Protein AF-A0A959ITU6-F1 (afdb_monomer_lite)

Structure (mmCIF, N/CA/C/O backbone):
data_AF-A0A959ITU6-F1
#
_entry.id   AF-A0A959ITU6-F1
#
loop_
_atom_site.group_PDB
_atom_site.id
_atom_site.type_symbol
_atom_site.label_atom_id
_atom_site.label_alt_id
_atom_site.label_comp_id
_atom_site.label_asym_id
_atom_site.label_entity_id
_atom_site.label_seq_id
_atom_site.pdbx_PDB_ins_code
_atom_site.Cartn_x
_atom_site.Cartn_y
_atom_site.Cartn_z
_atom_site.occupancy
_atom_site.B_iso_or_equiv
_atom_site.auth_seq_id
_atom_site.auth_comp_id
_atom_site.auth_asym_id
_atom_site.auth_atom_id
_atom_site.pdbx_PDB_model_num
ATOM 1 N N . LEU A 1 1 ? -4.092 5.621 -6.6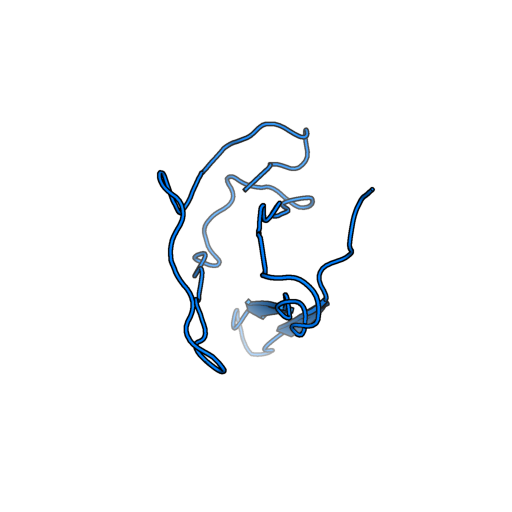06 1.00 94.06 1 LEU A N 1
ATOM 2 C CA . LEU A 1 1 ? -2.779 5.655 -7.274 1.00 94.06 1 LEU A CA 1
ATOM 3 C C . LEU A 1 1 ? -2.573 7.054 -7.806 1.00 94.06 1 LEU A C 1
ATOM 5 O O . LEU A 1 1 ? -3.337 7.484 -8.667 1.00 94.06 1 LEU A O 1
ATOM 9 N N . TYR A 1 2 ? -1.585 7.741 -7.252 1.00 96.25 2 TYR A N 1
ATOM 10 C CA . TYR A 1 2 ? -1.094 9.017 -7.748 1.00 96.25 2 TYR A CA 1
ATOM 11 C C . TYR A 1 2 ? 0.189 8.783 -8.539 1.00 96.25 2 TYR A C 1
ATOM 13 O O . TYR A 1 2 ? 0.973 7.902 -8.177 1.00 96.25 2 TYR A O 1
ATOM 21 N N . ASN A 1 3 ? 0.384 9.531 -9.623 1.00 96.12 3 ASN A N 1
ATOM 22 C CA . ASN A 1 3 ? 1.609 9.460 -10.417 1.00 96.12 3 ASN A CA 1
ATOM 23 C C . ASN A 1 3 ? 2.749 10.292 -9.785 1.00 96.12 3 ASN A C 1
ATOM 25 O O . ASN A 1 3 ? 2.541 11.013 -8.808 1.00 96.12 3 ASN A O 1
ATOM 29 N N . THR A 1 4 ? 3.949 10.239 -10.372 1.00 95.44 4 THR A N 1
ATOM 30 C CA . THR A 1 4 ? 5.108 11.059 -9.957 1.00 95.44 4 THR A CA 1
ATOM 31 C C . THR A 1 4 ? 4.810 12.566 -9.882 1.00 95.44 4 THR A C 1
ATOM 33 O O . THR A 1 4 ? 5.433 13.268 -9.090 1.00 95.44 4 THR A O 1
ATOM 36 N N . SER A 1 5 ? 3.879 13.072 -10.693 1.00 96.31 5 SER A N 1
ATOM 37 C CA . SER A 1 5 ? 3.476 14.485 -10.718 1.00 96.31 5 SER A CA 1
ATOM 38 C C . SER A 1 5 ? 2.430 14.845 -9.656 1.00 96.31 5 SER A C 1
ATOM 40 O O . SER A 1 5 ? 2.140 16.024 -9.476 1.00 96.31 5 SER A O 1
ATOM 42 N N . GLY A 1 6 ? 1.895 13.859 -8.929 1.00 95.38 6 GLY A N 1
ATOM 43 C CA . GLY A 1 6 ? 0.854 14.051 -7.921 1.00 95.38 6 GLY A CA 1
ATOM 44 C C . GLY A 1 6 ? -0.573 14.025 -8.472 1.00 95.38 6 GLY A C 1
ATOM 45 O O . GLY A 1 6 ? -1.504 14.357 -7.742 1.00 95.38 6 GLY A O 1
ATOM 46 N N . ASP A 1 7 ? -0.778 13.608 -9.723 1.00 96.75 7 ASP A N 1
ATOM 47 C CA . ASP A 1 7 ? -2.116 13.487 -10.304 1.00 96.75 7 ASP A CA 1
ATOM 48 C C . ASP A 1 7 ? -2.753 12.150 -9.920 1.00 96.75 7 ASP A C 1
ATOM 50 O O . ASP A 1 7 ? -2.111 11.097 -9.990 1.00 96.75 7 ASP A O 1
ATOM 54 N N . LEU A 1 8 ? -4.039 12.172 -9.557 1.00 95.81 8 LEU A N 1
ATOM 55 C CA . LEU A 1 8 ? -4.811 10.954 -9.322 1.00 95.81 8 LEU A CA 1
ATOM 56 C C . LEU A 1 8 ? -5.092 10.258 -10.659 1.00 95.81 8 LEU A C 1
ATOM 58 O O . LEU A 1 8 ? -5.884 10.748 -11.460 1.00 95.81 8 LEU A O 1
ATOM 62 N N . ILE A 1 9 ? -4.488 9.089 -10.869 1.00 95.44 9 ILE A N 1
ATOM 63 C CA . ILE A 1 9 ? -4.643 8.319 -12.113 1.00 95.44 9 ILE A CA 1
ATOM 64 C C . ILE A 1 9 ? -5.609 7.143 -11.981 1.00 95.44 9 ILE A C 1
ATOM 66 O O . ILE A 1 9 ? -6.271 6.774 -12.948 1.00 95.44 9 ILE A O 1
ATOM 70 N N . ARG A 1 10 ? -5.720 6.542 -10.788 1.00 94.25 10 ARG A N 1
ATOM 71 C CA . ARG A 1 10 ? -6.592 5.377 -10.574 1.00 94.25 10 ARG A CA 1
ATOM 72 C C . ARG A 1 10 ? -7.100 5.279 -9.144 1.00 94.25 10 ARG A C 1
ATOM 74 O O . ARG A 1 10 ? -6.322 5.413 -8.194 1.00 94.25 10 ARG A O 1
ATOM 81 N N . THR A 1 11 ? -8.375 4.930 -9.009 1.00 94.19 11 THR A N 1
ATOM 82 C CA . THR A 1 11 ? -9.023 4.579 -7.741 1.00 94.19 11 THR A CA 1
ATOM 83 C C . THR A 1 11 ? -9.454 3.116 -7.789 1.00 94.19 11 THR A C 1
ATOM 85 O O . THR A 1 11 ? -10.041 2.685 -8.777 1.00 94.19 11 THR A O 1
ATOM 88 N N . TYR A 1 12 ? -9.165 2.355 -6.731 1.00 93.00 12 TYR A N 1
ATOM 89 C CA . T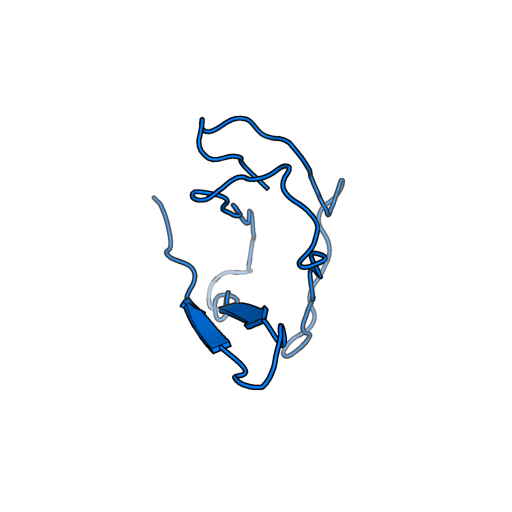YR A 1 12 ? -9.454 0.912 -6.665 1.00 93.00 12 TYR A CA 1
ATOM 90 C C . TYR A 1 12 ? -10.767 0.595 -5.944 1.00 93.00 12 TYR A C 1
ATOM 92 O O . TYR A 1 12 ? -11.371 -0.442 -6.196 1.00 93.00 12 TYR A O 1
ATOM 100 N N . PHE A 1 13 ? -11.252 1.522 -5.115 1.00 91.88 13 PHE A N 1
ATOM 101 C CA . PHE A 1 13 ? -12.542 1.430 -4.437 1.00 91.88 13 PHE A CA 1
ATOM 102 C C . PHE A 1 13 ? -13.325 2.718 -4.665 1.00 91.88 13 PHE A C 1
ATOM 104 O O . PHE A 1 13 ? -12.908 3.786 -4.233 1.00 91.88 13 PHE A O 1
ATOM 111 N N . GLN A 1 14 ? -14.457 2.630 -5.364 1.00 90.19 14 GLN A N 1
ATOM 112 C CA . GLN A 1 14 ? -15.336 3.790 -5.576 1.00 90.19 14 GLN A CA 1
ATOM 113 C C . GLN A 1 14 ? -16.195 4.111 -4.348 1.00 90.19 14 GLN A C 1
ATOM 115 O O . GLN A 1 14 ? -16.739 5.206 -4.239 1.00 90.19 14 GLN A O 1
ATOM 120 N N . GLN A 1 15 ? -16.351 3.143 -3.447 1.00 92.75 15 GLN A N 1
ATOM 121 C CA . GLN A 1 15 ? -17.119 3.257 -2.215 1.00 92.75 15 GLN A CA 1
ATOM 122 C C . GLN A 1 15 ? -16.327 2.602 -1.079 1.00 92.75 15 GLN A C 1
ATOM 124 O O . GLN A 1 15 ? -15.541 1.689 -1.352 1.00 92.75 15 GLN A O 1
ATOM 129 N N . PRO A 1 16 ? -16.529 3.029 0.181 1.00 93.25 16 PRO A N 1
ATOM 130 C CA . PRO A 1 16 ? -15.875 2.406 1.321 1.00 93.25 16 PRO A CA 1
ATOM 131 C C . PRO A 1 16 ? -16.187 0.911 1.395 1.00 93.25 16 PRO A C 1
ATOM 133 O O . PRO A 1 16 ? -17.342 0.499 1.268 1.00 93.25 16 PRO A O 1
ATOM 136 N N . ILE A 1 17 ? -15.158 0.110 1.648 1.00 94.19 17 ILE A N 1
ATOM 137 C CA . ILE A 1 17 ? -15.295 -1.317 1.933 1.00 94.19 17 ILE A CA 1
ATOM 138 C C . ILE A 1 17 ? -15.139 -1.562 3.432 1.00 94.19 17 ILE A C 1
ATOM 140 O O . ILE A 1 17 ? -14.421 -0.841 4.126 1.00 94.19 17 ILE A O 1
ATOM 144 N N . PHE A 1 18 ? -15.821 -2.584 3.940 1.00 93.56 18 PHE A N 1
ATOM 145 C CA . PHE A 1 18 ? -15.665 -3.018 5.322 1.00 93.56 18 PHE A CA 1
ATOM 146 C C . PHE A 1 18 ? -14.620 -4.132 5.399 1.00 93.56 18 PHE A C 1
ATOM 148 O O . PHE A 1 18 ? -14.749 -5.131 4.698 1.00 93.56 18 PHE A O 1
ATOM 155 N N . LEU A 1 19 ? -13.633 -3.965 6.278 1.00 92.56 19 LEU A N 1
ATOM 156 C CA . LEU A 1 19 ? -12.612 -4.965 6.586 1.00 92.56 19 LEU A CA 1
ATOM 157 C C . LEU A 1 19 ? -12.939 -5.638 7.921 1.00 92.56 19 LEU A C 1
ATOM 159 O O . LEU A 1 19 ? -13.081 -4.967 8.949 1.00 92.56 19 LEU A O 1
ATOM 163 N N . LYS A 1 20 ? -13.052 -6.967 7.927 1.00 91.31 20 LYS A N 1
ATOM 164 C CA . LYS A 1 20 ? -13.144 -7.750 9.165 1.00 91.31 20 LYS A CA 1
ATOM 165 C C . LYS A 1 20 ? -11.793 -7.757 9.892 1.00 91.31 20 LYS A C 1
ATOM 167 O O . LYS A 1 20 ? -10.750 -7.544 9.274 1.00 91.31 20 LYS A O 1
ATOM 172 N N . PRO A 1 21 ? -11.773 -8.050 11.205 1.00 87.38 21 PRO A N 1
ATOM 173 C CA . PRO A 1 21 ? -10.519 -8.282 11.911 1.00 87.38 21 PRO A CA 1
ATOM 174 C C . PRO A 1 21 ? -9.669 -9.338 11.194 1.00 87.38 21 PRO A C 1
ATOM 176 O O . PRO A 1 21 ? -10.170 -10.423 10.904 1.00 87.38 21 PRO A O 1
ATOM 179 N N . MET A 1 22 ? -8.396 -9.012 10.945 1.00 88.31 22 MET A N 1
ATOM 180 C CA . MET A 1 22 ? -7.420 -9.862 10.239 1.00 88.31 22 MET A CA 1
ATOM 181 C C . MET A 1 22 ? -7.735 -10.139 8.757 1.00 88.31 22 MET A C 1
ATOM 183 O O . MET A 1 22 ? -7.084 -10.984 8.151 1.00 88.31 22 MET A O 1
ATOM 187 N N . GLU A 1 23 ? -8.719 -9.459 8.163 1.00 93.62 23 GLU A N 1
ATOM 188 C CA . GLU A 1 23 ? -8.941 -9.508 6.717 1.00 93.62 23 GLU A CA 1
ATOM 189 C C . GLU A 1 23 ? -7.898 -8.657 5.989 1.00 93.62 23 GLU A C 1
ATOM 191 O O . GLU A 1 23 ? -7.557 -7.559 6.433 1.00 93.62 23 GLU A O 1
ATOM 196 N N . THR A 1 24 ? -7.416 -9.163 4.856 1.00 94.25 24 THR A N 1
ATOM 197 C CA . THR A 1 24 ? -6.444 -8.481 3.998 1.00 94.25 24 THR A CA 1
ATOM 198 C C . THR A 1 24 ? -7.108 -8.114 2.683 1.00 94.25 24 THR A C 1
ATOM 200 O O . THR A 1 24 ? -7.807 -8.924 2.076 1.00 94.25 24 THR A O 1
ATOM 203 N N . VAL A 1 25 ? -6.860 -6.890 2.230 1.00 94.88 25 VAL A N 1
ATOM 204 C CA . VAL A 1 25 ? -7.224 -6.429 0.893 1.00 94.88 25 VAL A CA 1
ATOM 205 C C . VAL A 1 25 ? -5.944 -6.188 0.118 1.00 94.88 25 VAL A C 1
ATOM 207 O O . VAL A 1 25 ? -5.068 -5.454 0.569 1.00 94.88 25 VAL A O 1
ATOM 210 N N . GLU A 1 26 ? -5.860 -6.796 -1.058 1.00 94.69 26 GLU A N 1
ATOM 211 C CA . GLU A 1 26 ? -4.699 -6.701 -1.933 1.00 94.69 26 GLU A CA 1
ATOM 212 C C . GLU A 1 26 ? -5.047 -5.870 -3.170 1.00 94.69 26 GLU A C 1
ATOM 214 O O . GLU A 1 26 ? -6.069 -6.084 -3.824 1.00 94.69 26 GLU A O 1
ATOM 219 N N . ILE A 1 27 ? -4.176 -4.919 -3.503 1.00 94.06 27 ILE A N 1
ATOM 220 C CA . ILE A 1 27 ? -4.215 -4.189 -4.769 1.00 94.06 27 ILE A CA 1
ATOM 221 C C . ILE A 1 27 ? -3.001 -4.638 -5.576 1.00 94.06 27 ILE A C 1
ATOM 223 O O . ILE A 1 27 ? -1.868 -4.327 -5.219 1.00 94.06 27 ILE A O 1
ATOM 227 N N . VAL A 1 28 ? -3.242 -5.366 -6.665 1.00 93.19 28 VAL A N 1
ATOM 228 C CA . VAL A 1 28 ? -2.179 -5.893 -7.529 1.00 93.19 28 VAL A CA 1
ATOM 229 C C . VAL A 1 28 ? -1.974 -4.967 -8.722 1.00 93.19 28 VAL A C 1
ATOM 231 O O . VAL A 1 28 ? -2.916 -4.678 -9.460 1.00 93.19 28 VAL A O 1
ATOM 234 N N . ILE A 1 29 ? -0.732 -4.522 -8.914 1.00 92.25 29 ILE A N 1
ATOM 235 C CA . ILE A 1 29 ? -0.296 -3.724 -10.063 1.00 92.25 29 ILE A CA 1
ATOM 236 C C . ILE A 1 29 ? 0.627 -4.585 -10.915 1.00 92.25 29 ILE A C 1
ATOM 238 O O . ILE A 1 29 ? 1.558 -5.191 -10.390 1.00 92.25 29 ILE A O 1
ATOM 242 N N . ASP A 1 30 ? 0.363 -4.649 -12.219 1.00 91.94 30 ASP A N 1
ATOM 243 C CA . ASP A 1 30 ? 1.241 -5.357 -13.150 1.00 91.94 30 ASP A CA 1
ATOM 244 C C . ASP A 1 30 ? 2.594 -4.633 -13.228 1.00 91.94 30 ASP A C 1
ATOM 246 O O . ASP A 1 30 ? 2.641 -3.413 -13.360 1.00 91.94 30 ASP A O 1
ATOM 250 N N . GLU A 1 31 ? 3.699 -5.378 -13.187 1.00 87.94 31 GLU A N 1
ATOM 251 C CA . GLU A 1 31 ? 5.061 -4.842 -13.330 1.00 87.94 31 GLU A CA 1
ATOM 252 C C . GLU A 1 31 ? 5.242 -4.020 -14.623 1.00 87.94 31 GLU A C 1
ATOM 254 O O . GLU A 1 31 ? 6.062 -3.102 -14.687 1.00 87.94 31 GLU A O 1
ATOM 259 N N . LYS A 1 32 ? 4.474 -4.331 -15.673 1.00 89.75 32 LYS A N 1
ATOM 260 C CA . LYS A 1 32 ? 4.512 -3.616 -16.955 1.00 89.75 32 LYS A CA 1
ATOM 261 C C . LYS A 1 32 ? 3.714 -2.313 -16.947 1.00 89.75 32 LYS A C 1
ATOM 263 O O . LYS A 1 32 ? 3.835 -1.549 -17.908 1.00 89.75 32 LYS A O 1
ATOM 268 N N . ASP A 1 33 ? 2.906 -2.062 -15.918 1.00 91.56 33 ASP A N 1
ATOM 269 C CA . ASP A 1 33 ? 2.148 -0.824 -15.765 1.00 91.56 33 ASP A CA 1
ATOM 270 C C . ASP A 1 33 ? 3.102 0.334 -15.434 1.00 91.56 33 ASP A C 1
ATOM 272 O O . ASP A 1 33 ? 3.833 0.319 -14.444 1.00 91.56 33 ASP A O 1
ATOM 276 N N . LYS A 1 34 ? 3.114 1.350 -16.303 1.00 91.44 34 LYS A N 1
ATOM 277 C CA . LYS A 1 34 ? 3.984 2.529 -16.183 1.00 91.44 34 LYS A CA 1
ATOM 278 C C . LYS A 1 34 ? 3.220 3.809 -15.865 1.00 91.44 34 LYS A C 1
ATOM 280 O O . LYS A 1 34 ? 3.846 4.864 -15.793 1.00 91.44 34 LYS A O 1
ATOM 285 N N . GLU A 1 35 ? 1.900 3.748 -15.687 1.00 92.31 35 GLU A N 1
ATOM 286 C CA . GLU A 1 35 ? 1.056 4.943 -15.552 1.00 92.31 35 GLU A CA 1
ATOM 287 C C . GLU A 1 35 ? 1.435 5.785 -14.325 1.00 92.31 35 GLU A C 1
ATOM 289 O O . GLU A 1 35 ? 1.399 7.013 -14.376 1.00 92.31 35 GLU A O 1
ATOM 294 N N . GLY A 1 36 ? 1.851 5.137 -13.231 1.00 89.06 36 GLY A N 1
ATOM 295 C CA . GLY A 1 36 ? 2.259 5.822 -12.002 1.00 89.06 36 GLY A CA 1
ATOM 296 C C . GLY A 1 36 ? 3.641 6.484 -12.062 1.00 89.06 36 GLY A C 1
ATOM 297 O O . GLY A 1 36 ? 3.915 7.400 -11.287 1.00 89.06 36 GLY A O 1
ATOM 298 N N . GLY A 1 37 ? 4.515 6.057 -12.977 1.00 91.75 37 GLY A N 1
ATOM 299 C CA . GLY A 1 37 ? 5.914 6.482 -12.997 1.00 91.75 37 GLY A CA 1
ATOM 300 C C . GLY A 1 37 ? 6.717 6.020 -11.770 1.00 91.75 37 GLY A C 1
ATOM 301 O O . G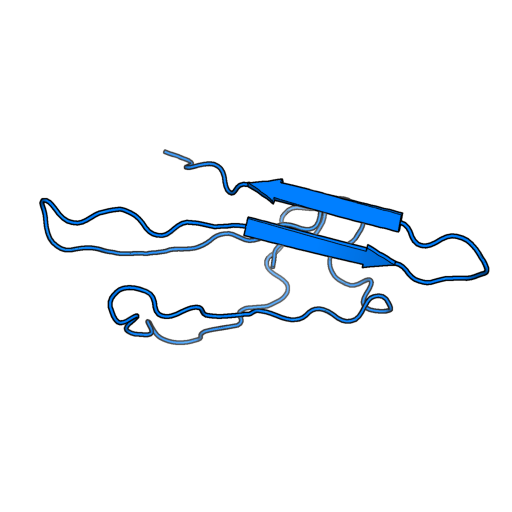LY A 1 37 ? 6.299 5.156 -11.005 1.00 91.75 37 GLY A O 1
ATOM 302 N N . THR A 1 38 ? 7.910 6.589 -11.588 1.00 88.81 38 THR A N 1
ATOM 303 C CA . THR A 1 38 ? 8.853 6.193 -10.524 1.00 88.81 38 THR A CA 1
ATOM 304 C C . THR A 1 38 ? 8.452 6.646 -9.118 1.00 88.81 38 THR A C 1
ATOM 306 O O . THR A 1 38 ? 8.919 6.063 -8.148 1.00 88.81 38 THR A O 1
ATOM 309 N N . GLY A 1 39 ? 7.625 7.690 -8.998 1.00 89.25 39 GLY A N 1
ATOM 310 C CA . GLY A 1 39 ? 7.146 8.252 -7.729 1.00 89.25 39 GLY A CA 1
ATOM 311 C C . GLY A 1 39 ? 5.718 7.832 -7.380 1.00 89.25 39 GLY A C 1
ATOM 312 O O . GLY A 1 39 ? 5.063 8.496 -6.575 1.00 89.25 39 GLY A O 1
ATOM 313 N N . ALA A 1 40 ? 5.221 6.775 -8.026 1.00 93.31 40 ALA A N 1
ATOM 314 C CA . ALA A 1 40 ? 3.877 6.265 -7.833 1.00 93.31 40 ALA A CA 1
ATOM 315 C C . ALA A 1 40 ? 3.591 5.974 -6.354 1.00 93.31 40 ALA A C 1
ATOM 317 O O . ALA A 1 40 ? 4.384 5.319 -5.678 1.00 93.31 40 ALA A O 1
ATOM 318 N N . ASN A 1 41 ? 2.443 6.429 -5.856 1.00 94.12 41 ASN A N 1
ATOM 319 C CA . ASN A 1 41 ? 2.053 6.195 -4.468 1.00 94.12 41 ASN A CA 1
ATOM 320 C C . ASN A 1 41 ? 0.543 5.984 -4.303 1.00 94.12 41 ASN A C 1
ATOM 322 O O . ASN A 1 41 ? -0.272 6.223 -5.204 1.00 94.12 41 ASN A O 1
ATOM 326 N N . PHE A 1 42 ? 0.179 5.486 -3.126 1.00 94.88 42 PHE A N 1
ATOM 327 C CA . PHE A 1 42 ? -1.194 5.214 -2.737 1.00 94.88 42 PHE A CA 1
ATOM 328 C C . PHE A 1 42 ? -1.545 6.028 -1.502 1.00 94.88 42 PHE A C 1
ATOM 330 O O . PHE A 1 42 ? -0.788 6.066 -0.536 1.00 94.88 42 PHE A O 1
ATOM 337 N N . LEU A 1 43 ? -2.727 6.634 -1.546 1.00 94.19 43 LEU A N 1
ATOM 338 C CA . LEU A 1 43 ? -3.366 7.240 -0.394 1.00 94.19 43 LEU A CA 1
ATOM 339 C C . LEU A 1 43 ? -4.551 6.363 -0.006 1.00 94.19 43 LEU A C 1
ATOM 341 O O . LEU A 1 43 ? -5.387 6.043 -0.854 1.00 94.19 43 LEU A O 1
ATOM 345 N N . PHE A 1 44 ? -4.603 5.985 1.265 1.00 93.44 44 PHE A N 1
ATOM 346 C CA . PHE A 1 44 ? -5.693 5.207 1.829 1.00 93.44 44 PHE A CA 1
ATOM 347 C C . PHE A 1 44 ? -6.464 6.070 2.817 1.00 93.44 44 PHE A C 1
ATOM 349 O O . PHE A 1 44 ? -5.922 6.498 3.835 1.00 93.44 44 PHE A O 1
ATOM 356 N N . GLU A 1 45 ? -7.741 6.287 2.531 1.00 92.88 45 GLU A N 1
ATOM 357 C CA . GLU A 1 45 ? -8.684 6.836 3.496 1.00 92.88 45 GLU A CA 1
ATOM 358 C C . GLU A 1 45 ? -9.353 5.676 4.230 1.00 92.88 45 GLU A C 1
ATOM 360 O O . GLU A 1 45 ? -9.895 4.757 3.612 1.00 92.88 45 GLU A O 1
ATOM 365 N N . TRP A 1 46 ? -9.297 5.696 5.557 1.00 93.69 46 TRP A N 1
ATOM 366 C CA . TRP A 1 46 ? -9.839 4.628 6.386 1.00 93.69 46 TRP A CA 1
ATOM 367 C C . TRP A 1 46 ? -10.465 5.192 7.661 1.00 93.69 46 TRP A C 1
ATOM 369 O O . TRP A 1 46 ? -10.185 6.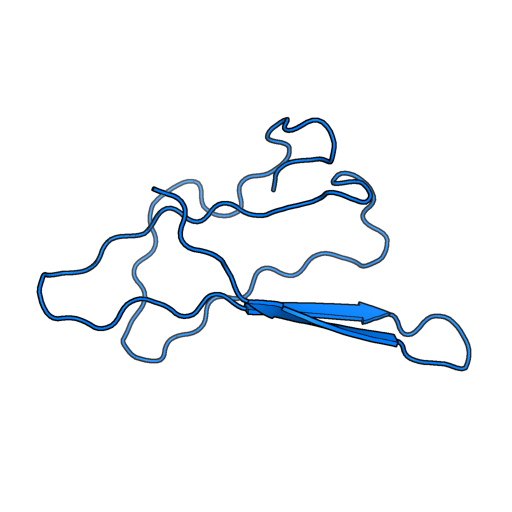313 8.085 1.00 93.69 46 TRP A O 1
ATOM 379 N N . SER A 1 47 ? -11.348 4.405 8.274 1.00 93.38 47 SER A N 1
ATOM 380 C CA . SER A 1 47 ? -12.016 4.763 9.522 1.00 93.38 47 SER A CA 1
ATOM 381 C C . SER A 1 47 ? -12.149 3.539 10.417 1.00 93.38 47 SER A C 1
ATOM 383 O O . SER A 1 47 ? -12.444 2.441 9.945 1.00 93.38 47 SER A O 1
ATOM 385 N N . ILE A 1 48 ? -11.950 3.739 11.718 1.00 93.31 48 ILE A N 1
ATOM 386 C CA . ILE A 1 48 ? -12.155 2.722 12.749 1.00 93.31 48 ILE A CA 1
ATOM 387 C C . ILE A 1 48 ? -13.005 3.289 13.879 1.00 93.31 48 ILE A C 1
ATOM 389 O O .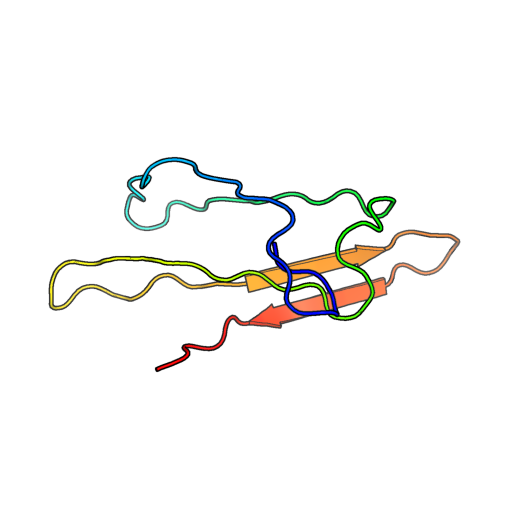 ILE A 1 48 ? -13.050 4.498 14.116 1.00 93.31 48 ILE A O 1
ATOM 393 N N . LYS A 1 49 ? -13.653 2.396 14.629 1.00 91.69 49 LYS A N 1
ATOM 394 C CA . LYS A 1 49 ? -14.261 2.775 15.906 1.00 91.69 49 LYS A CA 1
ATOM 395 C C . LYS A 1 49 ? -13.164 3.122 16.925 1.00 91.69 49 LYS A C 1
ATOM 397 O O . LYS A 1 49 ? -12.096 2.507 16.883 1.00 91.69 49 LYS A O 1
ATOM 402 N N . PRO A 1 50 ? -13.428 4.044 17.867 1.00 92.69 50 PRO A N 1
ATOM 403 C CA . PRO A 1 50 ? -12.477 4.379 18.922 1.00 92.69 50 PRO A CA 1
ATOM 404 C C . PRO A 1 50 ? -11.986 3.139 19.682 1.00 92.69 50 PRO A C 1
ATOM 406 O O . PRO A 1 50 ? -12.786 2.275 20.038 1.00 92.69 50 PRO A O 1
ATOM 409 N N . GLY A 1 51 ? -10.678 3.071 19.941 1.00 89.31 51 GLY A N 1
ATOM 410 C CA . GLY A 1 51 ? -10.051 1.979 20.695 1.00 89.31 51 GLY A CA 1
ATOM 411 C C . GLY A 1 51 ? -9.753 0.709 19.891 1.00 89.31 51 GLY A C 1
ATOM 412 O O . GLY A 1 51 ? -9.300 -0.271 20.477 1.00 89.31 51 GLY A O 1
ATOM 413 N N . LEU A 1 52 ? -9.994 0.704 18.577 1.00 89.31 52 LEU A N 1
ATOM 414 C CA . LEU A 1 52 ? -9.535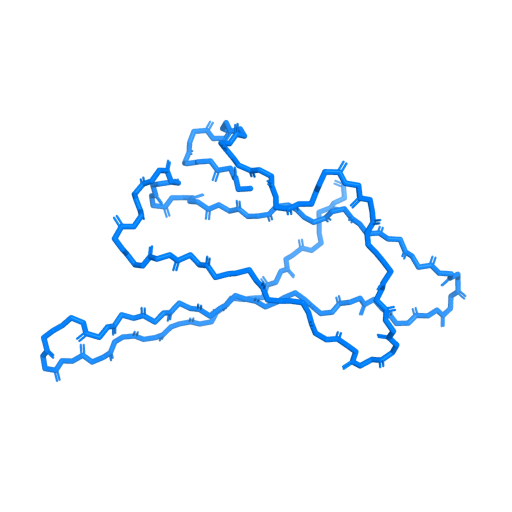 -0.369 17.693 1.00 89.31 52 LEU A CA 1
ATOM 415 C C . LEU A 1 52 ? -8.108 -0.114 17.193 1.00 89.31 52 LEU A C 1
ATOM 417 O O . LEU A 1 52 ? -7.606 1.007 17.243 1.00 89.31 52 LEU A O 1
ATOM 421 N N . VAL A 1 53 ? -7.466 -1.181 16.719 1.00 88.56 53 VAL A N 1
ATOM 422 C CA . VAL A 1 53 ? -6.136 -1.123 16.105 1.00 88.56 53 VAL A CA 1
ATOM 423 C C . VAL A 1 53 ? -6.264 -0.604 14.676 1.00 88.56 53 VAL A C 1
ATOM 425 O O . VAL A 1 53 ? -7.199 -0.966 13.958 1.00 88.56 53 VAL A O 1
ATOM 428 N N . GLU A 1 54 ? -5.334 0.258 14.280 1.00 90.62 54 GLU A N 1
ATOM 429 C CA . GLU A 1 54 ? -5.277 0.807 12.927 1.00 90.62 54 GLU A CA 1
ATOM 430 C C . GLU A 1 54 ? -4.878 -0.283 11.922 1.00 90.62 54 GLU A C 1
ATOM 432 O O . GLU A 1 54 ? -4.112 -1.185 12.275 1.00 90.62 54 GLU A O 1
ATOM 437 N N . PRO A 1 55 ? -5.377 -0.235 10.675 1.00 92.31 55 PRO A N 1
ATOM 438 C CA . PRO A 1 55 ? -4.920 -1.150 9.642 1.00 92.31 55 PRO A CA 1
ATOM 439 C C . PRO A 1 55 ? -3.421 -0.977 9.380 1.00 92.31 55 PRO A C 1
ATOM 441 O O . PRO A 1 55 ? -2.892 0.134 9.424 1.00 92.31 55 PRO A O 1
ATOM 444 N N . ILE A 1 56 ? -2.757 -2.084 9.060 1.00 94.12 56 ILE A N 1
ATOM 445 C CA . ILE A 1 56 ? -1.385 -2.069 8.557 1.00 94.12 56 ILE A CA 1
ATOM 446 C C . ILE A 1 56 ? -1.451 -1.881 7.042 1.00 94.12 56 ILE A C 1
ATOM 448 O O . ILE A 1 56 ? -2.252 -2.527 6.364 1.00 94.12 56 ILE A O 1
ATOM 452 N N . PHE A 1 57 ? -0.608 -0.995 6.520 1.00 95.69 57 PHE A N 1
ATOM 453 C CA . PHE A 1 57 ? -0.464 -0.762 5.089 1.00 95.69 57 PHE A CA 1
ATOM 454 C C . PHE A 1 57 ? 0.947 -1.153 4.684 1.00 95.69 57 PHE A C 1
ATOM 456 O O . PHE A 1 57 ? 1.913 -0.535 5.126 1.00 95.69 57 PHE A O 1
ATOM 463 N N . GLU A 1 58 ? 1.059 -2.161 3.833 1.00 96.25 58 GLU A N 1
ATOM 464 C CA . GLU A 1 58 ? 2.331 -2.641 3.316 1.00 96.25 58 GLU A CA 1
ATOM 465 C C . GLU A 1 58 ? 2.269 -2.687 1.797 1.00 96.25 58 GLU A C 1
ATOM 467 O O . GLU A 1 58 ? 1.243 -2.996 1.190 1.00 96.25 58 GLU A O 1
ATOM 472 N N . GLY A 1 59 ? 3.393 -2.355 1.182 1.00 94.94 59 GLY A N 1
ATOM 473 C CA . GLY A 1 59 ? 3.619 -2.529 -0.235 1.00 94.94 59 GLY A CA 1
ATOM 474 C C . GLY A 1 59 ? 4.745 -3.525 -0.429 1.00 94.94 59 GLY A C 1
ATOM 475 O O . GLY A 1 59 ? 5.788 -3.417 0.213 1.00 94.94 59 GLY A O 1
ATOM 476 N N . VAL A 1 60 ? 4.539 -4.478 -1.330 1.00 94.00 60 VAL A N 1
ATOM 477 C CA . VAL A 1 60 ? 5.579 -5.402 -1.773 1.00 94.00 60 VAL A CA 1
ATOM 478 C C . VAL A 1 60 ? 5.742 -5.222 -3.269 1.00 94.00 60 VAL A C 1
ATOM 480 O O . VAL A 1 60 ? 4.784 -5.350 -4.029 1.00 94.00 60 VAL A O 1
ATOM 483 N N . MET A 1 61 ? 6.959 -4.916 -3.692 1.00 91.38 61 MET A N 1
ATOM 484 C CA . MET A 1 61 ? 7.310 -4.810 -5.097 1.00 91.38 61 MET A CA 1
ATOM 485 C C . MET A 1 61 ? 8.172 -6.002 -5.452 1.00 91.38 61 MET A C 1
ATOM 487 O O . MET A 1 61 ? 9.145 -6.303 -4.760 1.00 91.38 61 MET A O 1
ATOM 491 N N . ILE A 1 62 ? 7.802 -6.681 -6.530 1.00 90.31 62 ILE A N 1
ATOM 492 C CA . ILE A 1 62 ? 8.472 -7.886 -6.999 1.00 90.31 62 ILE A CA 1
ATOM 493 C C . ILE A 1 62 ? 8.794 -7.677 -8.472 1.00 90.31 62 ILE A C 1
ATOM 495 O O . ILE A 1 62 ? 7.899 -7.420 -9.272 1.00 90.31 62 ILE A O 1
ATOM 499 N N . SER A 1 63 ? 10.068 -7.809 -8.823 1.00 87.06 63 SER A N 1
ATOM 500 C CA . SER A 1 63 ? 10.525 -7.911 -10.204 1.00 87.06 63 SER A CA 1
ATOM 501 C C . SER A 1 63 ? 11.258 -9.229 -10.371 1.00 87.06 63 SER A C 1
ATOM 503 O O . SER A 1 63 ? 12.148 -9.568 -9.589 1.00 87.06 63 SER A O 1
ATOM 505 N N . THR A 1 64 ? 10.876 -9.982 -11.396 1.00 84.62 64 THR A N 1
ATOM 506 C CA . THR A 1 64 ? 11.499 -11.274 -11.736 1.00 84.62 64 THR A CA 1
ATOM 507 C C . THR A 1 64 ? 12.197 -11.230 -13.093 1.00 84.62 64 THR A C 1
ATOM 509 O O . THR A 1 64 ? 12.469 -12.264 -13.700 1.00 84.62 64 THR A O 1
ATOM 512 N N . LEU A 1 65 ? 12.490 -10.026 -13.596 1.00 79.25 65 LEU A N 1
ATOM 513 C CA . LEU A 1 65 ? 13.110 -9.837 -14.901 1.00 79.25 65 LEU A CA 1
ATOM 514 C C . LEU A 1 65 ? 14.547 -10.382 -14.927 1.00 79.25 65 LEU A C 1
ATOM 516 O O . LEU A 1 65 ? 15.453 -9.867 -14.277 1.00 79.25 65 LEU A O 1
ATOM 520 N N . GLY A 1 66 ? 14.772 -11.397 -15.764 1.00 78.69 66 GLY A N 1
ATOM 521 C CA . GLY A 1 66 ? 16.087 -12.003 -15.974 1.00 78.69 66 GLY A CA 1
ATOM 522 C C . GLY A 1 66 ? 16.425 -13.082 -14.942 1.00 78.69 66 GLY A C 1
ATOM 523 O O . GLY A 1 66 ? 15.560 -13.834 -14.508 1.00 78.69 66 GLY A O 1
ATOM 524 N N . SER A 1 67 ? 17.709 -13.210 -14.598 1.00 80.94 67 SER A N 1
ATOM 525 C CA . SER A 1 67 ? 18.209 -14.227 -13.657 1.00 80.94 67 SER A CA 1
ATOM 526 C C . SER A 1 67 ? 18.323 -13.739 -12.210 1.00 80.94 67 SER A C 1
ATOM 528 O O . SER A 1 67 ? 18.741 -14.504 -11.343 1.00 80.94 67 SER A O 1
ATOM 530 N N . GLN A 1 68 ? 17.976 -12.479 -11.943 1.00 78.56 68 GLN A N 1
ATOM 531 C CA . GLN A 1 68 ? 18.007 -11.886 -10.609 1.00 78.56 68 GLN A CA 1
ATOM 532 C C . GLN A 1 68 ? 16.613 -11.362 -10.277 1.00 78.56 68 GLN A C 1
ATOM 534 O O . GLN A 1 68 ? 16.093 -10.494 -10.970 1.00 78.56 68 GLN A O 1
ATOM 539 N N . GLY A 1 69 ? 16.009 -11.910 -9.224 1.00 85.50 69 GLY A N 1
ATOM 540 C CA . GLY A 1 69 ? 14.776 -11.375 -8.659 1.00 85.50 69 GLY A CA 1
ATOM 541 C C . GLY A 1 69 ? 15.102 -10.234 -7.704 1.00 85.50 69 GLY A C 1
ATOM 542 O O . GLY A 1 69 ? 15.939 -10.397 -6.816 1.00 85.50 69 GLY A O 1
ATOM 543 N N . LEU A 1 70 ? 14.449 -9.091 -7.881 1.00 88.94 70 LEU A N 1
ATOM 544 C CA . LEU A 1 70 ? 14.511 -7.976 -6.944 1.00 88.94 70 LEU A CA 1
ATOM 545 C C . LEU A 1 70 ? 13.181 -7.880 -6.217 1.00 88.94 70 LEU A C 1
ATOM 547 O O . LEU A 1 70 ? 12.108 -7.991 -6.815 1.00 88.94 70 LEU A O 1
ATOM 551 N N . SER A 1 71 ? 13.243 -7.672 -4.910 1.00 91.00 71 SER A N 1
ATOM 552 C CA . SER A 1 71 ? 12.051 -7.404 -4.122 1.00 91.00 71 SER A CA 1
ATOM 553 C C . SER A 1 71 ? 12.367 -6.409 -3.028 1.00 91.00 71 SER A C 1
ATOM 555 O O . SER A 1 71 ? 13.447 -6.441 -2.437 1.00 91.00 71 SER A O 1
ATOM 557 N N . PHE A 1 72 ? 11.424 -5.517 -2.780 1.00 91.94 72 PHE A N 1
ATOM 558 C CA . PHE A 1 72 ? 11.500 -4.554 -1.697 1.00 91.94 72 PHE A CA 1
ATOM 559 C C . PHE A 1 72 ? 10.122 -4.384 -1.080 1.00 91.94 72 PHE A C 1
ATOM 561 O O . PHE A 1 72 ? 9.098 -4.586 -1.736 1.00 91.94 72 PHE A O 1
ATOM 568 N N . THR A 1 73 ? 10.122 -4.043 0.201 1.00 94.88 73 THR A N 1
ATOM 569 C CA . THR A 1 73 ? 8.914 -3.745 0.953 1.00 94.88 73 THR A CA 1
ATOM 570 C C . THR A 1 73 ? 8.913 -2.287 1.374 1.00 94.88 73 THR A C 1
ATOM 572 O O . THR A 1 73 ? 9.962 -1.658 1.536 1.00 94.88 73 THR A O 1
ATOM 575 N N . THR A 1 74 ? 7.718 -1.742 1.536 1.00 94.75 74 THR A N 1
ATOM 576 C CA . THR A 1 74 ? 7.489 -0.402 2.068 1.00 94.75 74 THR A CA 1
ATOM 577 C C . THR A 1 74 ? 6.344 -0.460 3.059 1.00 94.75 74 THR A C 1
ATOM 579 O O . THR A 1 74 ? 5.352 -1.137 2.800 1.00 94.75 74 THR A O 1
ATOM 582 N N . GLU A 1 75 ? 6.433 0.305 4.135 1.00 96.00 75 GLU A N 1
ATOM 583 C CA . GLU A 1 75 ? 5.321 0.507 5.061 1.00 96.00 75 GLU A CA 1
ATOM 584 C C . GLU A 1 75 ? 4.623 1.834 4.752 1.00 96.00 75 GLU A C 1
ATOM 586 O O . GLU A 1 75 ? 5.249 2.813 4.331 1.00 96.00 75 GLU A O 1
ATOM 591 N N . GLY A 1 76 ? 3.308 1.870 4.944 1.00 94.88 76 GLY A N 1
ATOM 592 C CA . GLY A 1 76 ? 2.518 3.082 4.811 1.00 94.88 76 GLY A CA 1
ATOM 593 C C . GLY A 1 76 ? 2.822 4.066 5.936 1.00 94.88 76 GLY A C 1
ATOM 594 O O . GLY A 1 76 ? 2.884 3.702 7.109 1.00 94.88 76 GLY A O 1
ATOM 595 N N . LEU A 1 77 ? 2.964 5.339 5.577 1.00 94.38 77 LEU A N 1
ATOM 596 C CA . LEU A 1 77 ? 3.133 6.423 6.537 1.00 94.38 77 LEU A CA 1
ATOM 597 C C . LEU A 1 77 ? 1.804 7.134 6.753 1.00 94.38 77 LEU A C 1
ATOM 599 O O . LEU A 1 77 ? 1.122 7.515 5.799 1.00 94.38 77 LEU A O 1
ATOM 603 N N . ARG A 1 78 ? 1.453 7.358 8.019 1.00 92.56 78 ARG A N 1
ATOM 604 C CA . ARG A 1 78 ? 0.311 8.200 8.356 1.00 92.56 78 ARG A CA 1
ATOM 605 C C . ARG A 1 78 ? 0.654 9.654 8.063 1.00 92.56 78 ARG A C 1
ATOM 607 O O . ARG A 1 78 ? 1.581 10.203 8.654 1.00 92.56 78 ARG A O 1
ATOM 614 N N . ILE A 1 79 ? -0.129 10.271 7.193 1.00 90.19 79 ILE A N 1
ATOM 615 C CA . ILE A 1 79 ? -0.072 11.708 6.931 1.00 90.19 79 ILE A CA 1
ATOM 616 C C . ILE A 1 79 ? -1.182 12.405 7.733 1.00 90.19 79 ILE A C 1
ATOM 618 O O . ILE A 1 79 ? -2.279 11.855 7.865 1.00 90.19 79 ILE A O 1
ATOM 622 N N . GLN A 1 80 ? -0.859 13.548 8.345 1.00 69.75 80 GLN A N 1
ATOM 623 C CA . GLN A 1 80 ? -1.771 14.388 9.137 1.00 69.75 80 GLN A CA 1
ATOM 624 C C . GLN A 1 80 ? -2.072 15.687 8.400 1.00 69.75 80 GLN A C 1
ATOM 626 O O . GLN A 1 80 ? -1.127 16.227 7.781 1.00 69.75 80 GLN A O 1
#

Sequence (80 aa):
LYNTSGDLIRTYFQQPIFLKPMETVEIVIDEKDKEGGTGANFLFEWSIKPGLVEPIFEGVMISTLGSQGLSFTTEGLRIQ

Foldseek 3Di:
DAAPVRDDDDDPDPDDDDADVPRDDDDDDDPPDCPRPPNRDDDDDDDDDPPDDDDWDKDWDWDPPDPDIDIDMDTDDDDD

Radius of gyration: 14.78 Å; chains: 1; bounding box: 35×29×38 Å

Secondary structure (DSSP, 8-state):
-B-TTS-B---S-SSPPPPPTT--------TT--TT-TT-B--------TTPPPPP-EEEEEE--TT--EEEEEEPPPP-

pLDDT: mean 91.59, std 4.58, range [69.75, 96.75]